Protein AF-B8MQR3-F1 (afdb_monomer_lite)

Radius of gyration: 29.08 Å; chains: 1; bounding box: 57×60×61 Å

Structure (mmCIF, N/CA/C/O backbone):
data_AF-B8MQR3-F1
#
_entry.id   AF-B8MQR3-F1
#
loop_
_atom_site.group_PDB
_atom_site.id
_atom_site.type_symbol
_atom_site.label_atom_id
_atom_site.label_alt_id
_atom_site.label_comp_id
_atom_site.label_asym_id
_atom_site.label_entity_id
_atom_site.label_seq_id
_atom_site.pdbx_PDB_ins_code
_atom_site.Cartn_x
_atom_site.Cartn_y
_atom_site.Cartn_z
_atom_site.occupancy
_atom_site.B_iso_or_equiv
_atom_site.auth_seq_id
_atom_site.auth_comp_id
_atom_site.auth_asym_id
_atom_site.auth_atom_id
_atom_site.pdbx_PDB_model_num
ATOM 1 N N . MET A 1 1 ? 25.419 30.890 -5.135 1.00 45.66 1 MET A N 1
ATOM 2 C CA . MET A 1 1 ? 24.599 29.702 -5.461 1.00 45.66 1 MET A CA 1
ATOM 3 C C . MET A 1 1 ? 24.222 29.754 -6.932 1.00 45.66 1 MET A C 1
ATOM 5 O O . MET A 1 1 ? 23.523 30.677 -7.339 1.00 45.66 1 MET A O 1
ATOM 9 N N . SER A 1 2 ? 24.732 28.830 -7.741 1.00 59.97 2 SER A N 1
ATOM 10 C CA . SER A 1 2 ? 24.429 28.771 -9.175 1.00 59.97 2 SER A CA 1
ATOM 11 C C . SER A 1 2 ? 22.959 28.389 -9.372 1.00 59.97 2 SER A C 1
ATOM 13 O O . SER A 1 2 ? 22.485 27.430 -8.774 1.00 59.97 2 SER A O 1
ATOM 15 N N . LYS A 1 3 ? 22.204 29.165 -10.158 1.00 66.75 3 LYS A N 1
ATOM 16 C CA . LYS A 1 3 ? 20.789 28.899 -10.469 1.00 66.75 3 LYS A CA 1
ATOM 17 C C . LYS A 1 3 ? 20.704 27.765 -11.498 1.00 66.75 3 LYS A C 1
ATOM 19 O O . LYS A 1 3 ? 20.717 28.028 -12.694 1.00 66.75 3 LYS A O 1
ATOM 24 N N . TRP A 1 4 ? 20.599 26.521 -11.026 1.00 67.31 4 TRP A N 1
ATOM 25 C CA . TRP A 1 4 ? 20.522 25.301 -11.852 1.00 67.31 4 TRP A CA 1
ATOM 26 C C . TRP A 1 4 ? 19.413 25.351 -12.917 1.00 67.31 4 TRP A C 1
ATOM 28 O O . TRP A 1 4 ? 19.571 24.799 -13.997 1.00 67.31 4 TRP A O 1
ATOM 38 N N . HIS A 1 5 ? 18.333 26.098 -12.665 1.00 68.62 5 HIS A N 1
ATOM 39 C CA . HIS A 1 5 ? 17.234 26.303 -13.618 1.00 68.62 5 HIS A CA 1
ATOM 40 C C . HIS A 1 5 ? 17.598 27.155 -14.850 1.00 68.62 5 HIS A C 1
ATOM 42 O O . HIS A 1 5 ? 16.785 27.273 -15.760 1.00 68.62 5 HIS A O 1
ATOM 48 N N . LYS A 1 6 ? 18.777 27.793 -14.877 1.00 71.62 6 LYS A N 1
ATOM 49 C CA . LYS A 1 6 ? 19.282 28.560 -16.033 1.00 71.62 6 LYS A CA 1
ATOM 50 C C . LYS A 1 6 ? 20.370 27.823 -16.809 1.00 71.6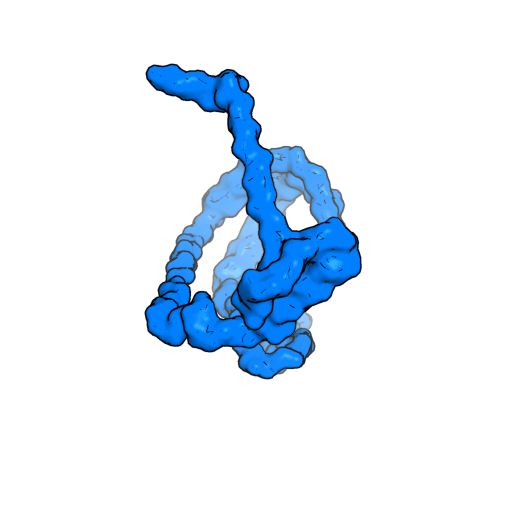2 6 LYS A C 1
ATOM 52 O O . LYS A 1 6 ? 20.866 28.343 -17.805 1.00 71.62 6 LYS A O 1
ATOM 57 N N . SER A 1 7 ? 20.753 26.635 -16.354 1.00 66.62 7 SER A N 1
ATOM 58 C CA . SER A 1 7 ? 21.736 25.816 -17.041 1.00 66.62 7 SER A CA 1
ATOM 59 C C . SER A 1 7 ? 21.061 25.142 -18.231 1.00 66.62 7 SER A C 1
ATOM 61 O O . SER A 1 7 ? 20.362 24.145 -18.074 1.00 66.62 7 SER A O 1
ATOM 63 N N . ILE A 1 8 ? 21.269 25.682 -19.432 1.00 70.62 8 ILE A N 1
ATOM 64 C CA . ILE A 1 8 ? 20.980 24.953 -20.670 1.00 70.62 8 ILE A CA 1
ATOM 65 C C . ILE A 1 8 ? 22.032 23.847 -20.760 1.00 70.62 8 ILE A C 1
ATOM 67 O O . ILE A 1 8 ? 23.147 24.044 -21.243 1.00 70.62 8 ILE A O 1
ATOM 71 N N . GLY A 1 9 ? 21.707 22.692 -20.184 1.00 67.56 9 GLY A N 1
ATOM 72 C CA . GLY A 1 9 ? 22.555 21.515 -20.253 1.00 67.56 9 GLY A CA 1
ATOM 73 C C . GLY A 1 9 ? 22.657 21.059 -21.702 1.00 67.56 9 GLY A C 1
ATOM 74 O O . GLY A 1 9 ? 21.656 20.693 -22.313 1.00 67.56 9 GLY A O 1
ATOM 75 N N . THR A 1 10 ? 23.867 21.044 -22.258 1.00 70.38 10 THR A N 1
ATOM 76 C CA . THR A 1 10 ? 24.132 20.333 -23.516 1.00 70.38 10 THR A CA 1
ATOM 77 C C . THR A 1 10 ? 24.282 18.853 -23.182 1.00 70.38 10 THR A C 1
ATOM 79 O O . THR A 1 10 ? 25.382 18.306 -23.180 1.00 70.38 10 THR A O 1
ATOM 82 N N . PHE A 1 11 ? 23.179 18.206 -22.804 1.00 71.75 11 PHE A N 1
ATOM 83 C CA . PHE A 1 11 ? 23.189 16.767 -22.590 1.00 71.75 11 PHE A CA 1
ATOM 84 C C . PHE A 1 11 ? 23.058 16.075 -23.943 1.00 71.75 11 PHE A C 1
ATOM 86 O O . PHE A 1 11 ? 21.993 16.048 -24.559 1.00 71.75 11 PHE A O 1
ATOM 93 N N . ARG A 1 12 ? 24.177 15.543 -24.427 1.00 72.25 12 ARG A N 1
ATOM 94 C CA . ARG A 1 12 ? 24.220 14.640 -25.575 1.00 72.25 12 ARG A CA 1
ATOM 95 C C . ARG A 1 12 ? 24.413 13.237 -25.025 1.00 72.25 12 ARG A C 1
ATOM 97 O O . ARG A 1 12 ? 25.442 12.957 -24.416 1.00 72.25 12 ARG A O 1
ATOM 104 N N . SER A 1 13 ? 23.441 12.362 -25.248 1.00 74.38 13 SER A N 1
ATOM 105 C CA . SER A 1 13 ? 23.626 10.937 -24.990 1.00 74.38 13 SER A CA 1
ATOM 106 C C . SER A 1 13 ? 24.761 10.420 -25.885 1.00 74.38 13 SER A C 1
ATOM 108 O O . SER A 1 13 ? 24.762 10.735 -27.082 1.00 74.38 13 SER A O 1
ATOM 110 N N . PRO A 1 14 ? 25.727 9.652 -25.356 1.00 79.25 14 PRO A N 1
ATOM 111 C CA . PRO A 1 14 ? 26.730 9.013 -26.195 1.00 79.25 14 PRO A CA 1
ATOM 112 C C . PRO A 1 14 ? 26.050 8.054 -27.181 1.00 79.25 14 PRO A C 1
ATOM 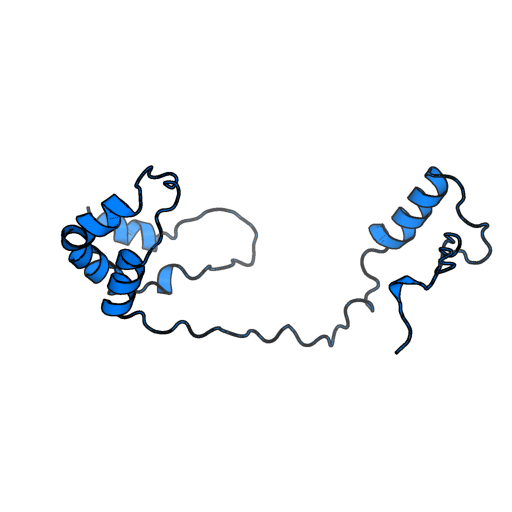114 O O . PRO A 1 14 ? 24.988 7.493 -26.907 1.00 79.25 14 PRO A O 1
ATOM 117 N N . SER A 1 15 ? 26.654 7.877 -28.354 1.00 83.50 15 SER A N 1
ATOM 118 C CA . SER A 1 15 ? 26.146 6.956 -29.371 1.00 83.50 15 SER A CA 1
ATOM 119 C C . SER A 1 15 ? 26.135 5.520 -28.838 1.00 83.50 15 SER A C 1
ATOM 121 O O . SER A 1 15 ? 27.144 5.080 -28.284 1.00 83.50 15 SER A O 1
ATOM 123 N N . LEU A 1 16 ? 25.042 4.781 -29.043 1.00 88.88 16 LEU A N 1
ATOM 124 C CA . LEU A 1 16 ? 24.933 3.398 -28.579 1.00 88.88 16 LEU A CA 1
ATOM 125 C C . LEU A 1 16 ? 25.895 2.500 -29.372 1.00 88.88 16 LEU A C 1
ATOM 127 O O . LEU A 1 16 ? 25.727 2.326 -30.576 1.00 88.88 16 LEU A O 1
ATOM 131 N N . LYS A 1 17 ? 26.903 1.945 -28.699 1.00 88.31 17 LYS A N 1
ATOM 132 C CA . LYS A 1 17 ? 27.871 0.990 -29.256 1.00 88.31 17 LYS A CA 1
ATOM 133 C C . LYS A 1 17 ? 27.781 -0.325 -28.499 1.00 88.31 17 LYS A C 1
ATOM 135 O O . LYS A 1 17 ? 27.416 -0.329 -27.329 1.00 88.31 17 LYS A O 1
ATOM 140 N N . ASP A 1 18 ? 28.139 -1.411 -29.171 1.00 85.62 18 ASP A N 1
ATOM 141 C CA . ASP A 1 18 ? 28.220 -2.732 -28.559 1.00 85.62 18 ASP A CA 1
ATOM 142 C C . ASP A 1 18 ? 29.543 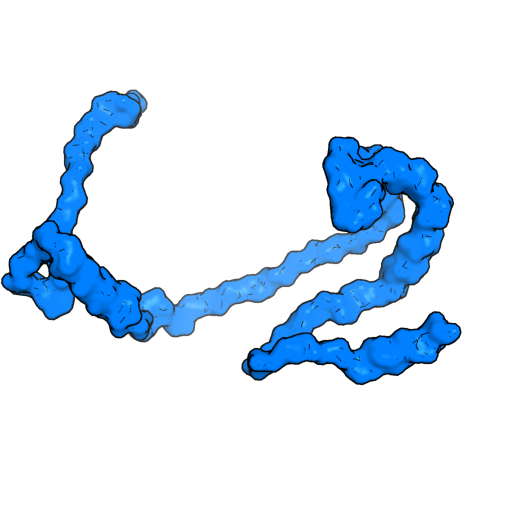-2.860 -27.768 1.00 85.62 18 ASP A C 1
ATOM 144 O O . ASP A 1 18 ? 30.612 -2.832 -28.388 1.00 85.62 18 ASP A O 1
ATOM 148 N N . PRO A 1 19 ? 29.519 -2.980 -26.426 1.00 81.06 19 PRO A N 1
ATOM 149 C CA . PRO A 1 19 ? 30.724 -3.105 -25.601 1.00 81.06 19 PRO A CA 1
ATOM 150 C C . PRO A 1 19 ? 31.561 -4.339 -25.945 1.00 81.06 19 PRO A C 1
ATOM 152 O O . PRO A 1 19 ? 32.787 -4.285 -25.897 1.00 81.06 19 PRO A O 1
ATOM 155 N N . LEU A 1 20 ? 30.906 -5.430 -26.356 1.00 81.50 20 LEU A N 1
ATOM 156 C CA . LEU A 1 20 ? 31.561 -6.679 -26.755 1.00 81.50 20 LEU A CA 1
ATOM 157 C C . LEU A 1 20 ? 32.190 -6.593 -28.155 1.00 81.50 20 LEU A C 1
ATOM 159 O O . LEU A 1 20 ? 32.941 -7.479 -28.563 1.00 81.50 20 LEU A O 1
ATOM 163 N N . ARG A 1 21 ? 31.880 -5.535 -28.918 1.00 83.69 21 ARG A N 1
ATOM 164 C CA . ARG A 1 21 ? 32.411 -5.283 -30.266 1.00 83.69 21 ARG A CA 1
ATOM 165 C C . ARG A 1 21 ? 32.794 -3.807 -30.423 1.00 83.69 21 ARG A C 1
ATOM 167 O O . ARG A 1 21 ? 32.171 -3.088 -31.209 1.00 83.69 21 ARG A O 1
ATOM 174 N N . PRO A 1 22 ? 33.844 -3.339 -29.729 1.00 78.81 22 PRO A N 1
ATOM 175 C CA . PRO A 1 22 ? 34.179 -1.915 -29.634 1.00 78.81 22 PRO A CA 1
ATOM 176 C C . PRO A 1 22 ? 34.605 -1.272 -30.966 1.00 78.81 22 PRO A C 1
ATOM 178 O O . PRO A 1 22 ? 34.527 -0.052 -31.112 1.00 78.81 22 PRO A O 1
ATOM 181 N N . SER A 1 23 ? 35.023 -2.076 -31.948 1.00 85.06 23 SER A N 1
ATOM 182 C CA . SER A 1 23 ? 35.362 -1.641 -33.311 1.00 85.06 23 SER A CA 1
ATOM 183 C C . SER A 1 23 ? 34.156 -1.522 -34.251 1.00 85.06 23 SER A C 1
ATOM 185 O O . SER A 1 23 ? 34.312 -1.068 -35.384 1.00 85.06 23 SER A O 1
ATOM 187 N N . SER A 1 24 ? 32.957 -1.919 -33.813 1.00 84.00 24 SER A N 1
ATOM 188 C CA . SER A 1 24 ? 31.738 -1.789 -34.614 1.00 84.00 24 SER A CA 1
ATOM 189 C C . SER A 1 24 ? 31.243 -0.339 -34.683 1.00 84.00 24 SER A C 1
ATOM 191 O O . SER A 1 24 ? 31.479 0.478 -33.786 1.00 84.00 24 SER A O 1
ATOM 193 N N . LEU A 1 25 ? 30.555 -0.007 -35.780 1.00 87.62 25 LEU A N 1
ATOM 194 C CA . LEU A 1 25 ? 29.888 1.286 -35.914 1.00 87.62 25 LEU A CA 1
ATOM 195 C C . LEU A 1 25 ? 28.758 1.413 -34.875 1.00 87.62 25 LEU A C 1
ATOM 197 O O . LEU A 1 25 ? 28.142 0.406 -34.520 1.00 87.62 25 LEU A O 1
ATOM 201 N N . PRO A 1 26 ? 28.461 2.632 -34.386 1.00 89.81 26 PRO A N 1
ATOM 202 C CA . PRO A 1 26 ? 27.342 2.835 -33.476 1.00 89.81 26 PRO A CA 1
ATOM 203 C C . PRO A 1 26 ? 26.008 2.421 -34.099 1.00 89.81 26 PRO A C 1
ATOM 205 O O . PRO A 1 26 ? 25.762 2.681 -35.275 1.00 89.81 26 PRO A O 1
ATOM 208 N N . ALA A 1 27 ? 25.126 1.855 -33.279 1.00 89.94 27 ALA A N 1
ATOM 209 C CA . ALA A 1 27 ? 23.766 1.520 -33.665 1.00 89.94 27 ALA A CA 1
ATOM 210 C C . ALA A 1 27 ? 22.956 2.800 -33.915 1.00 89.94 27 ALA A C 1
ATOM 212 O O . ALA A 1 27 ? 22.689 3.587 -32.994 1.00 89.94 27 ALA A O 1
ATOM 213 N N . VAL A 1 28 ? 22.544 3.006 -35.164 1.00 90.31 28 VAL A N 1
ATOM 214 C CA . VAL A 1 28 ? 21.799 4.195 -35.597 1.00 90.31 28 VAL A CA 1
ATOM 215 C C . VAL A 1 28 ? 20.333 3.870 -35.857 1.00 90.31 28 VAL A C 1
ATOM 217 O O . VAL A 1 28 ? 19.463 4.675 -35.510 1.00 90.31 28 VAL A O 1
ATOM 220 N N . THR A 1 29 ? 20.039 2.677 -36.377 1.00 91.44 29 THR A N 1
ATOM 221 C CA . THR A 1 29 ? 18.670 2.226 -36.649 1.00 91.44 29 THR A CA 1
ATOM 222 C C . THR A 1 29 ? 18.013 1.604 -35.416 1.00 91.44 29 THR A C 1
ATOM 224 O O . THR A 1 29 ? 18.669 1.170 -34.470 1.00 91.44 29 THR A O 1
ATOM 227 N N . ILE A 1 30 ? 16.680 1.547 -35.416 1.00 92.00 30 ILE A N 1
ATOM 228 C CA . ILE A 1 30 ? 15.904 0.950 -34.317 1.00 92.00 30 ILE A CA 1
ATOM 229 C C . ILE A 1 30 ? 16.245 -0.540 -34.146 1.00 92.00 30 ILE A C 1
ATOM 231 O O . ILE A 1 30 ? 16.384 -1.005 -33.016 1.00 92.00 30 ILE A O 1
ATOM 235 N N . HIS A 1 31 ? 16.421 -1.270 -35.250 1.00 94.12 31 HIS A N 1
ATOM 236 C CA . HIS A 1 31 ? 16.756 -2.696 -35.228 1.00 94.12 31 HIS A CA 1
ATOM 237 C C . HIS A 1 31 ? 18.148 -2.941 -34.642 1.00 94.12 31 HIS A C 1
ATOM 239 O O . HIS A 1 31 ? 18.286 -3.737 -33.720 1.00 94.12 31 HIS A O 1
ATOM 245 N N . GLU A 1 32 ? 19.153 -2.177 -35.077 1.00 91.25 32 GLU A N 1
ATOM 246 C CA . GLU A 1 32 ? 20.508 -2.269 -34.519 1.00 91.25 32 GLU A CA 1
ATOM 247 C C . GLU A 1 32 ? 20.519 -1.983 -33.014 1.00 91.25 32 GLU A C 1
ATOM 249 O O . GLU A 1 32 ? 21.171 -2.693 -32.249 1.00 91.25 32 GLU A O 1
ATOM 254 N N . LYS A 1 33 ? 19.771 -0.964 -32.566 1.00 91.75 33 LYS A N 1
ATOM 255 C CA . LYS A 1 33 ? 19.675 -0.631 -31.138 1.00 91.75 33 LYS A CA 1
ATOM 256 C C . LYS A 1 33 ? 19.029 -1.760 -30.347 1.00 91.75 33 LYS A C 1
ATOM 258 O O . LYS A 1 33 ? 19.537 -2.119 -29.287 1.00 91.75 33 LYS A O 1
ATOM 263 N N . ARG A 1 34 ? 17.932 -2.328 -30.859 1.00 92.69 34 ARG A N 1
ATOM 264 C CA . ARG A 1 34 ? 17.266 -3.483 -30.247 1.00 92.69 34 ARG A CA 1
ATOM 265 C C . ARG A 1 34 ? 18.248 -4.639 -30.090 1.00 92.69 34 ARG A C 1
ATOM 267 O O . ARG A 1 34 ? 18.354 -5.178 -28.995 1.00 92.69 34 ARG A O 1
ATOM 274 N N . ASP A 1 35 ? 18.976 -4.982 -31.143 1.00 90.00 35 ASP A N 1
ATOM 275 C CA . ASP A 1 35 ? 19.884 -6.127 -31.129 1.00 90.00 35 ASP A CA 1
ATOM 276 C C . ASP A 1 35 ? 21.034 -5.930 -30.136 1.00 90.00 35 ASP A C 1
ATOM 278 O O . ASP A 1 35 ? 21.350 -6.844 -29.374 1.00 90.00 35 ASP A O 1
ATOM 282 N N . VAL A 1 36 ? 21.619 -4.728 -30.077 1.00 89.06 36 VAL A N 1
ATOM 283 C CA . VAL A 1 36 ? 22.663 -4.391 -29.093 1.00 89.06 36 VAL A CA 1
ATOM 284 C C . VAL A 1 36 ? 22.133 -4.508 -27.663 1.00 89.06 36 VAL A C 1
ATOM 286 O O . VAL A 1 36 ? 22.814 -5.084 -26.815 1.00 89.06 36 VAL A O 1
ATOM 289 N N . LEU A 1 37 ? 20.924 -4.013 -27.385 1.00 88.25 37 LEU A N 1
ATOM 290 C CA . LEU A 1 37 ? 20.324 -4.084 -26.048 1.00 88.25 37 LEU A CA 1
ATOM 291 C C . LEU A 1 37 ? 19.961 -5.517 -25.653 1.00 88.25 37 LEU A C 1
ATOM 293 O O . LEU A 1 37 ? 20.245 -5.928 -24.532 1.00 88.25 37 LEU A O 1
ATOM 297 N N . VAL A 1 38 ? 19.379 -6.297 -26.565 1.00 88.69 38 VAL A N 1
ATOM 298 C CA . VAL A 1 38 ? 19.038 -7.703 -26.307 1.00 88.69 38 VAL A CA 1
ATOM 299 C C . VAL A 1 38 ? 20.300 -8.501 -25.984 1.00 88.69 38 VAL A C 1
ATOM 301 O O . VAL A 1 38 ? 20.320 -9.211 -24.980 1.00 88.69 38 VAL A O 1
ATOM 304 N N . ARG A 1 39 ? 21.369 -8.345 -26.776 1.00 85.12 39 ARG A N 1
ATOM 305 C CA . ARG A 1 39 ? 22.634 -9.056 -26.543 1.00 85.12 39 ARG A CA 1
ATOM 306 C C . ARG A 1 39 ? 23.294 -8.675 -25.216 1.00 85.12 39 ARG A C 1
ATOM 308 O O . ARG A 1 39 ? 23.731 -9.556 -24.490 1.00 85.12 39 ARG A O 1
ATOM 315 N N . ASN A 1 40 ? 23.348 -7.382 -24.893 1.00 81.94 40 ASN A N 1
ATOM 316 C CA . ASN A 1 40 ? 24.108 -6.897 -23.737 1.00 81.94 40 ASN A CA 1
ATOM 317 C C . ASN A 1 40 ? 23.335 -6.911 -22.413 1.00 81.94 40 ASN A C 1
ATOM 319 O O . ASN A 1 40 ? 23.966 -6.980 -21.366 1.00 81.94 40 ASN A O 1
ATOM 323 N N . LEU A 1 41 ? 22.001 -6.823 -22.438 1.00 79.25 41 LEU A N 1
ATOM 324 C CA . LEU A 1 41 ? 21.187 -6.714 -21.219 1.00 79.25 41 LEU A CA 1
ATOM 325 C C . LEU A 1 41 ? 20.340 -7.954 -20.938 1.00 79.25 41 LEU A C 1
ATOM 327 O O . LEU A 1 41 ? 20.101 -8.269 -19.780 1.00 79.25 41 LEU A O 1
ATOM 331 N N . LEU A 1 42 ? 19.838 -8.629 -21.978 1.00 77.19 42 LEU A N 1
ATOM 332 C CA . LEU A 1 42 ? 18.898 -9.746 -21.810 1.00 77.19 42 LEU A CA 1
ATOM 333 C C . LEU A 1 42 ? 19.578 -11.105 -21.981 1.00 77.19 42 LEU A C 1
ATOM 335 O O . LEU A 1 42 ? 19.234 -12.058 -21.289 1.00 77.19 42 LEU A O 1
ATOM 339 N N . GLN A 1 43 ? 20.537 -11.198 -22.902 1.00 69.38 43 GLN A N 1
ATOM 340 C CA . GLN A 1 43 ? 21.320 -12.415 -23.132 1.00 69.38 43 GLN A CA 1
ATOM 341 C C . GLN A 1 43 ? 22.573 -12.483 -22.258 1.00 69.38 43 GLN A C 1
ATOM 343 O O . GLN A 1 43 ? 23.082 -13.577 -22.030 1.00 69.38 43 GLN A O 1
ATOM 348 N N . ASN A 1 44 ? 23.032 -11.348 -21.720 1.00 62.09 44 ASN A N 1
ATOM 349 C CA . ASN A 1 44 ? 23.998 -11.330 -20.628 1.00 62.09 44 ASN A CA 1
ATOM 350 C C . ASN A 1 44 ? 23.261 -11.657 -19.322 1.00 62.09 44 ASN A C 1
ATOM 352 O O . ASN A 1 44 ? 22.941 -10.785 -18.516 1.00 62.09 44 ASN A O 1
ATOM 356 N N . SER A 1 45 ? 22.860 -12.920 -19.181 1.00 56.28 45 SER A N 1
ATOM 357 C CA . SER A 1 45 ? 22.236 -13.435 -17.968 1.00 56.28 45 SER A CA 1
ATOM 358 C C . SER A 1 45 ? 23.273 -13.416 -16.848 1.00 56.28 45 SER A C 1
ATOM 360 O O . SER A 1 45 ? 23.992 -14.392 -16.698 1.00 56.28 45 SER A O 1
ATOM 362 N N . ALA A 1 46 ? 23.354 -12.298 -16.121 1.00 56.41 46 ALA A N 1
ATOM 363 C CA . ALA A 1 46 ? 24.203 -12.082 -14.950 1.00 56.41 46 ALA A CA 1
ATOM 364 C C . ALA A 1 46 ? 25.653 -12.563 -15.143 1.00 56.41 46 ALA A C 1
ATOM 366 O O . ALA A 1 46 ? 25.981 -13.724 -14.892 1.00 56.41 46 ALA A O 1
ATOM 367 N N . GLU A 1 47 ? 26.557 -11.656 -15.519 1.00 56.12 47 GLU A N 1
ATOM 368 C CA . GLU A 1 47 ? 27.973 -11.917 -15.274 1.00 56.12 47 GLU A CA 1
ATOM 369 C C . GLU A 1 47 ? 28.110 -12.236 -13.778 1.00 56.12 47 GLU A C 1
ATOM 371 O O . GLU A 1 47 ? 27.649 -11.474 -12.930 1.00 56.12 47 GLU A O 1
ATOM 376 N N . ALA A 1 48 ? 28.679 -13.393 -13.434 1.00 53.72 48 ALA A N 1
ATOM 377 C CA . ALA A 1 48 ? 28.759 -13.885 -12.054 1.00 53.72 48 ALA A CA 1
ATOM 378 C C . ALA A 1 48 ? 29.538 -12.949 -11.095 1.00 53.72 48 ALA A C 1
ATOM 380 O O . ALA A 1 48 ? 29.679 -13.262 -9.916 1.00 53.72 48 ALA A O 1
ATOM 381 N N . GLY A 1 49 ? 30.046 -11.814 -11.594 1.00 58.12 49 GLY A N 1
ATOM 382 C CA . GLY A 1 49 ? 30.630 -10.716 -10.825 1.00 58.12 49 GLY A CA 1
ATOM 383 C C . GLY A 1 49 ? 29.686 -9.544 -10.507 1.00 58.12 49 GLY A C 1
ATOM 384 O O . GLY A 1 49 ? 30.029 -8.752 -9.633 1.00 58.12 49 GLY A O 1
ATOM 385 N N . ASP A 1 50 ? 28.516 -9.420 -11.148 1.00 61.41 50 ASP A N 1
ATOM 386 C CA . ASP A 1 50 ? 27.567 -8.312 -10.898 1.00 61.41 50 ASP A CA 1
ATOM 387 C C . ASP A 1 50 ? 26.806 -8.471 -9.575 1.00 61.41 50 ASP A C 1
ATOM 389 O O . ASP A 1 50 ? 26.358 -7.495 -8.969 1.00 61.41 50 ASP A O 1
ATOM 393 N N . ILE A 1 51 ? 26.668 -9.712 -9.108 1.00 63.47 51 ILE A N 1
ATOM 394 C CA . ILE A 1 51 ? 26.174 -10.026 -7.772 1.00 63.47 51 ILE A CA 1
ATOM 395 C C . ILE A 1 51 ? 27.392 -10.518 -6.994 1.00 63.47 51 ILE A C 1
ATOM 397 O O . ILE A 1 51 ? 27.758 -11.684 -7.151 1.00 63.47 51 ILE A O 1
ATOM 401 N N . PRO A 1 52 ? 28.065 -9.665 -6.198 1.00 63.94 52 PRO A N 1
ATOM 402 C CA . PRO A 1 52 ? 29.191 -10.129 -5.406 1.00 63.94 52 PRO A CA 1
ATOM 403 C C . PRO A 1 52 ? 28.723 -11.309 -4.553 1.00 63.94 52 PRO A C 1
ATOM 405 O O . PRO A 1 52 ? 27.732 -11.195 -3.832 1.00 63.94 52 PRO A O 1
ATOM 408 N N . LEU A 1 53 ? 29.421 -12.444 -4.646 1.00 59.72 53 LEU A N 1
ATOM 409 C CA . LEU A 1 53 ? 29.131 -13.622 -3.819 1.00 59.72 53 LEU A CA 1
ATOM 410 C C . LEU A 1 53 ? 29.223 -13.273 -2.320 1.00 59.72 53 LEU A C 1
ATOM 412 O O . LEU A 1 53 ? 28.511 -13.838 -1.498 1.00 59.72 53 LEU A O 1
ATOM 416 N N . ASP A 1 54 ? 30.059 -12.276 -2.016 1.00 64.00 54 ASP A N 1
ATOM 417 C CA . ASP A 1 54 ? 30.273 -11.679 -0.699 1.00 64.00 54 ASP A CA 1
ATOM 418 C C . ASP A 1 54 ? 29.316 -10.512 -0.397 1.00 64.00 54 ASP A C 1
ATOM 420 O O . ASP A 1 54 ? 29.546 -9.748 0.543 1.00 64.00 54 ASP A O 1
ATOM 424 N N . SER A 1 55 ? 28.246 -10.324 -1.182 1.00 59.06 55 SER A N 1
ATOM 425 C CA . SER A 1 55 ? 27.177 -9.407 -0.792 1.00 59.06 55 SER A CA 1
ATOM 426 C C . SER A 1 55 ? 26.598 -9.940 0.515 1.00 59.06 55 SER A C 1
ATOM 428 O O . SER A 1 55 ? 26.078 -11.061 0.517 1.00 59.06 55 SER A O 1
ATOM 430 N N . PRO A 1 56 ? 26.700 -9.207 1.639 1.00 63.62 56 PRO A N 1
ATOM 431 C CA . PRO A 1 56 ? 26.104 -9.676 2.873 1.00 63.62 56 PRO A CA 1
ATOM 432 C C . PRO A 1 56 ? 24.624 -9.894 2.581 1.00 63.62 56 PRO A C 1
ATOM 434 O O . PRO A 1 56 ? 23.930 -8.959 2.174 1.00 63.62 56 PRO A O 1
ATOM 437 N N . ALA A 1 57 ? 24.162 -11.140 2.735 1.00 66.31 57 ALA A N 1
ATOM 438 C CA . ALA A 1 57 ? 22.747 -11.457 2.667 1.00 66.31 57 ALA A CA 1
ATOM 439 C C . ALA A 1 57 ? 22.027 -10.404 3.506 1.00 66.31 57 ALA A C 1
ATOM 441 O O . ALA A 1 57 ? 22.420 -10.193 4.658 1.00 66.31 57 ALA A O 1
ATOM 442 N N . VAL A 1 58 ? 21.071 -9.687 2.893 1.00 66.50 58 VAL A N 1
ATOM 443 C CA . VAL A 1 58 ? 20.336 -8.595 3.544 1.00 66.50 58 VAL A CA 1
ATOM 444 C C . VAL A 1 58 ? 20.040 -9.044 4.970 1.00 66.50 58 VAL A C 1
ATOM 446 O O . VAL A 1 58 ? 19.422 -10.105 5.116 1.00 66.50 58 VAL A O 1
ATOM 449 N N . PRO A 1 59 ? 20.521 -8.323 6.004 1.00 67.50 59 PRO A N 1
ATOM 450 C CA . PRO A 1 59 ? 20.277 -8.723 7.374 1.00 67.50 59 PRO A CA 1
ATOM 451 C C . PRO A 1 59 ? 18.786 -8.981 7.509 1.00 67.50 59 PRO A C 1
ATOM 453 O O . PRO A 1 59 ? 17.979 -8.113 7.166 1.00 67.50 59 PRO A O 1
ATOM 456 N N . ILE A 1 60 ? 18.421 -10.192 7.932 1.00 63.75 60 ILE A N 1
ATOM 457 C CA . ILE A 1 60 ? 17.031 -10.516 8.228 1.00 63.75 60 ILE A CA 1
ATOM 458 C C . ILE A 1 60 ? 16.677 -9.664 9.442 1.00 63.75 60 ILE A C 1
ATOM 460 O O . ILE A 1 60 ? 16.902 -10.042 10.588 1.00 63.75 60 ILE A O 1
ATOM 464 N N . THR A 1 61 ? 16.203 -8.454 9.173 1.00 68.62 61 THR A N 1
ATOM 465 C CA . THR A 1 61 ? 15.696 -7.555 10.190 1.00 68.62 61 THR A CA 1
ATOM 466 C C . THR A 1 61 ? 14.273 -8.000 10.471 1.00 68.62 61 THR A C 1
ATOM 468 O O . THR A 1 61 ? 13.397 -7.952 9.605 1.00 68.62 61 THR A O 1
ATOM 471 N N . SER A 1 62 ? 14.060 -8.542 11.665 1.00 74.44 62 SER A N 1
ATOM 472 C CA . SER A 1 62 ? 12.708 -8.729 12.164 1.00 74.44 62 SER A CA 1
ATOM 473 C C . SER A 1 62 ? 12.260 -7.395 12.741 1.00 74.44 62 SER A C 1
ATOM 475 O O . SER A 1 62 ? 12.937 -6.800 13.579 1.00 74.44 62 SER A O 1
ATOM 477 N N . LEU A 1 63 ? 11.133 -6.890 12.249 1.00 78.00 63 LEU A N 1
ATOM 478 C CA . LEU A 1 63 ? 10.458 -5.787 12.911 1.00 78.00 63 LEU A CA 1
ATOM 479 C C . LEU A 1 63 ? 9.674 -6.375 14.076 1.00 78.00 63 LEU A C 1
ATOM 481 O O . LEU A 1 63 ? 8.862 -7.282 13.892 1.00 78.00 63 LEU A O 1
ATOM 485 N N . TYR A 1 64 ? 9.949 -5.869 15.273 1.00 83.12 64 TYR A N 1
ATOM 486 C CA . TYR A 1 64 ? 9.118 -6.154 16.429 1.00 83.12 64 TYR A CA 1
ATOM 487 C C . TYR A 1 64 ? 7.752 -5.500 16.215 1.00 83.12 64 TYR A C 1
ATOM 489 O O . TYR A 1 64 ? 7.664 -4.291 15.991 1.00 83.12 64 TYR A O 1
ATOM 497 N N . PHE A 1 65 ? 6.698 -6.308 16.270 1.00 78.50 65 PHE A N 1
ATOM 498 C CA . PHE A 1 65 ? 5.331 -5.817 16.317 1.00 78.50 65 PHE A CA 1
ATOM 499 C C . PHE A 1 65 ? 4.952 -5.683 17.793 1.00 78.50 65 PHE A C 1
ATOM 501 O O . PHE A 1 65 ? 4.973 -6.695 18.494 1.00 78.50 65 PHE A O 1
ATOM 508 N N . PRO A 1 66 ? 4.680 -4.463 18.288 1.00 83.44 66 PRO A N 1
ATOM 509 C CA . PRO A 1 66 ? 4.278 -4.275 19.671 1.00 83.44 66 PRO A CA 1
ATOM 510 C C . PRO A 1 66 ? 2.911 -4.903 19.922 1.00 83.44 66 PRO A C 1
ATOM 512 O O . PRO A 1 66 ? 2.067 -4.947 19.024 1.00 83.44 66 PRO A O 1
ATOM 515 N N . ASP A 1 67 ? 2.695 -5.335 21.161 1.00 82.12 67 ASP A N 1
ATOM 516 C CA . ASP A 1 67 ? 1.378 -5.770 21.613 1.00 82.12 67 ASP A CA 1
ATOM 517 C C . ASP A 1 67 ? 0.388 -4.606 21.459 1.00 82.12 67 ASP A C 1
ATOM 519 O O . ASP A 1 67 ? 0.649 -3.481 21.899 1.00 82.12 67 ASP A O 1
ATOM 523 N N . ILE A 1 68 ? -0.740 -4.867 20.800 1.00 82.31 68 ILE A N 1
ATOM 524 C CA . ILE A 1 68 ? -1.775 -3.864 20.551 1.00 82.31 68 ILE A CA 1
ATOM 525 C C . ILE A 1 68 ? -2.724 -3.865 21.747 1.00 82.31 68 ILE A C 1
ATOM 527 O O . ILE A 1 68 ? -3.317 -4.890 22.079 1.00 82.31 68 ILE A O 1
ATOM 531 N N . SER A 1 69 ? -2.901 -2.718 22.405 1.00 87.06 69 SER A N 1
ATOM 532 C CA . SER A 1 69 ? -3.869 -2.617 23.498 1.00 87.06 69 SER A CA 1
ATOM 533 C C . SER A 1 69 ? -5.290 -2.399 22.969 1.00 87.06 69 SER A C 1
ATOM 535 O O . SER A 1 69 ? -5.509 -1.725 21.962 1.00 87.06 69 SER A O 1
ATOM 537 N N . MET A 1 70 ? -6.301 -2.879 23.700 1.00 84.88 70 MET A N 1
ATOM 538 C CA . MET A 1 70 ? -7.703 -2.639 23.320 1.00 84.88 70 MET A CA 1
ATOM 539 C C . MET A 1 70 ? -8.070 -1.153 23.277 1.00 84.88 70 MET A C 1
ATOM 541 O O . MET A 1 70 ? -8.905 -0.758 22.468 1.00 84.88 70 MET A O 1
ATOM 545 N N . SER A 1 71 ? -7.421 -0.316 24.092 1.00 87.69 71 SER A N 1
ATOM 546 C CA . SER A 1 71 ? -7.612 1.135 24.033 1.00 87.69 71 SER A CA 1
ATOM 547 C C . SER A 1 71 ? -7.105 1.728 22.715 1.00 87.69 71 SER A C 1
ATOM 549 O O . SER A 1 71 ? -7.732 2.637 22.185 1.00 87.69 71 SER A O 1
ATOM 551 N N . GLN A 1 72 ? -6.010 1.198 22.155 1.00 87.88 72 GLN A N 1
ATOM 552 C CA . GLN A 1 72 ? -5.495 1.619 20.847 1.00 87.88 72 GLN A CA 1
ATOM 553 C C . GLN A 1 72 ? -6.414 1.171 19.708 1.00 87.88 72 GLN A C 1
ATOM 555 O O . GLN A 1 72 ? -6.607 1.920 18.750 1.00 87.88 72 GLN A O 1
ATOM 560 N N . VAL A 1 73 ? -7.006 -0.024 19.811 1.00 88.75 73 VAL A N 1
ATOM 561 C CA . VAL A 1 73 ? -8.005 -0.505 18.840 1.00 88.75 73 VAL A CA 1
ATOM 562 C C . VAL A 1 73 ? -9.236 0.399 18.852 1.00 88.75 73 VAL A C 1
ATOM 564 O O . VAL A 1 73 ? -9.678 0.858 17.799 1.00 88.75 73 VAL A O 1
ATOM 567 N N . GLU A 1 74 ? -9.752 0.700 20.044 1.00 90.56 74 GLU A N 1
ATOM 568 C CA . GLU A 1 74 ? -10.890 1.600 20.230 1.00 90.56 74 GLU A CA 1
ATOM 569 C C . GLU A 1 74 ? -10.608 2.992 19.661 1.00 90.56 74 GLU A C 1
ATOM 571 O O . GLU A 1 74 ? -11.373 3.493 18.834 1.00 90.56 74 GLU A O 1
ATOM 576 N N . GLU A 1 75 ? -9.484 3.595 20.047 1.00 92.31 75 GLU A N 1
ATOM 577 C CA . GLU A 1 75 ? -9.078 4.907 19.552 1.00 92.31 75 GLU A CA 1
ATOM 578 C C . GLU A 1 75 ? -8.956 4.909 18.024 1.00 92.31 75 GLU A C 1
ATOM 580 O O . GLU A 1 75 ? -9.492 5.800 17.366 1.00 92.31 75 GLU A O 1
ATOM 585 N N . SER A 1 76 ? -8.346 3.876 17.439 1.00 89.38 76 SER A N 1
ATOM 586 C CA . SER A 1 76 ? -8.177 3.763 15.985 1.00 89.38 76 SER A CA 1
ATOM 587 C C . SER A 1 76 ? -9.515 3.699 15.245 1.00 89.38 76 SER A C 1
ATOM 589 O O . SER A 1 76 ? -9.683 4.357 14.217 1.00 89.38 76 SER A O 1
ATOM 591 N N . ILE A 1 77 ? -10.492 2.955 15.768 1.00 89.19 77 ILE A N 1
ATOM 592 C CA . ILE A 1 77 ? -11.824 2.837 15.158 1.00 89.19 77 ILE A CA 1
ATOM 593 C C . ILE A 1 77 ? -12.596 4.151 15.286 1.00 89.19 77 ILE A C 1
ATOM 595 O O . ILE A 1 77 ? -13.199 4.618 14.315 1.00 89.19 77 ILE A O 1
ATOM 599 N N . LEU A 1 78 ? -12.557 4.787 16.459 1.00 89.94 78 LEU A N 1
ATOM 600 C CA . LEU A 1 78 ? -13.276 6.037 16.705 1.00 89.94 78 LEU A CA 1
ATOM 601 C C . LEU A 1 78 ? -12.667 7.223 15.944 1.00 89.94 78 LEU A C 1
ATOM 603 O O . LEU A 1 78 ? -13.415 8.090 15.477 1.00 89.94 78 LEU A O 1
ATOM 607 N N . GLN A 1 79 ? -11.347 7.243 15.753 1.00 92.81 79 GLN A N 1
ATOM 608 C CA . GLN A 1 79 ? -10.636 8.301 15.025 1.00 92.81 79 GLN A CA 1
ATOM 609 C C . GLN A 1 79 ? -10.581 8.084 13.509 1.00 92.81 79 GLN A C 1
ATOM 611 O O . GLN A 1 79 ? -10.272 9.021 12.773 1.00 92.81 79 GLN A O 1
ATOM 616 N N . ALA A 1 80 ? -10.927 6.893 13.011 1.00 90.44 80 ALA A N 1
ATOM 617 C CA . ALA A 1 80 ? -10.912 6.608 11.580 1.00 90.44 80 ALA A CA 1
ATOM 618 C C . ALA A 1 80 ? -11.752 7.625 10.780 1.00 90.44 80 ALA A C 1
ATOM 620 O O . ALA A 1 80 ? -12.898 7.936 11.124 1.00 90.44 80 ALA A O 1
ATOM 621 N N . GLY A 1 81 ? -11.182 8.159 9.699 1.00 91.25 81 GLY A N 1
ATOM 622 C CA . GLY A 1 81 ? -11.879 9.082 8.804 1.00 91.25 81 GLY A CA 1
ATOM 623 C C . GLY A 1 81 ? -13.049 8.415 8.074 1.00 91.25 81 GLY A C 1
ATOM 624 O O . GLY A 1 81 ? -13.129 7.191 7.977 1.00 91.25 81 GLY A O 1
ATOM 625 N N . ASN A 1 82 ? -13.965 9.225 7.538 1.00 84.44 82 ASN A N 1
ATOM 626 C CA . ASN A 1 82 ? -15.010 8.707 6.659 1.00 84.44 82 ASN A CA 1
ATOM 627 C C . ASN A 1 82 ? -14.389 8.376 5.293 1.00 84.44 82 ASN A C 1
ATOM 629 O O . ASN A 1 82 ? -14.122 9.276 4.496 1.00 84.44 82 ASN A O 1
ATOM 633 N N . THR A 1 83 ? -14.098 7.100 5.063 1.00 81.06 83 THR A N 1
ATOM 634 C CA . THR A 1 83 ? -13.555 6.583 3.803 1.00 81.06 83 THR A CA 1
ATOM 635 C C . THR A 1 83 ? -14.669 5.944 2.982 1.00 81.06 83 THR A C 1
ATOM 637 O O . THR A 1 83 ? -15.709 5.568 3.522 1.00 81.06 83 THR A O 1
ATOM 640 N N . ALA A 1 84 ? -14.465 5.816 1.668 1.00 88.69 84 ALA A N 1
ATOM 641 C CA . ALA A 1 84 ? -15.365 5.018 0.842 1.00 88.69 84 ALA A CA 1
ATOM 642 C C . ALA A 1 84 ? -15.445 3.579 1.402 1.00 88.69 84 ALA A C 1
ATOM 644 O O . ALA A 1 84 ? -14.412 3.069 1.851 1.00 88.69 84 ALA A O 1
ATOM 645 N N . PRO A 1 85 ? -16.632 2.944 1.408 1.00 88.50 85 PRO A N 1
ATOM 646 C CA . PRO A 1 85 ? -16.777 1.566 1.862 1.00 88.50 85 PRO A CA 1
ATOM 647 C C . PRO A 1 85 ? -15.869 0.600 1.094 1.00 88.50 85 PRO A C 1
ATOM 649 O O . PRO A 1 85 ? -15.578 0.812 -0.087 1.00 88.50 85 PRO A O 1
ATOM 652 N N . GLY A 1 86 ? -15.418 -0.450 1.780 1.00 88.88 86 GLY A N 1
ATOM 653 C CA . GLY A 1 86 ? -14.652 -1.533 1.173 1.00 88.88 86 GLY A CA 1
ATOM 654 C C . GLY A 1 86 ? -15.546 -2.516 0.415 1.00 88.88 86 GLY A C 1
ATOM 655 O O . GLY A 1 86 ? -16.699 -2.231 0.103 1.00 88.88 86 GLY A O 1
ATOM 656 N N . ALA A 1 87 ? -15.019 -3.711 0.145 1.00 92.62 87 ALA A N 1
ATOM 657 C CA . ALA A 1 87 ? -15.776 -4.790 -0.500 1.00 92.62 87 ALA A CA 1
ATOM 658 C C . ALA A 1 87 ? -16.927 -5.342 0.367 1.00 92.62 87 ALA A C 1
ATOM 660 O O . ALA A 1 87 ? -17.803 -6.025 -0.150 1.00 92.62 87 ALA A O 1
ATOM 661 N N . ASP A 1 88 ? -16.912 -5.060 1.671 1.00 89.50 88 ASP A N 1
ATOM 662 C CA . ASP A 1 88 ? -18.003 -5.356 2.603 1.00 89.50 88 ASP A CA 1
ATOM 663 C C . ASP A 1 88 ? -19.148 -4.333 2.528 1.00 89.50 88 ASP A C 1
ATOM 665 O O . ASP A 1 88 ? -20.193 -4.537 3.141 1.00 89.50 88 ASP A O 1
ATOM 669 N N . GLU A 1 89 ? -18.949 -3.238 1.788 1.00 91.38 89 GLU A N 1
ATOM 670 C CA . GLU A 1 89 ? -19.869 -2.108 1.677 1.00 91.38 89 GLU A CA 1
ATOM 671 C C . GLU A 1 89 ? -20.210 -1.459 3.034 1.00 91.38 89 GLU A C 1
ATOM 673 O O . GLU A 1 89 ? -21.192 -0.720 3.148 1.00 91.38 89 GLU A O 1
ATOM 678 N N . ILE A 1 90 ? -19.371 -1.660 4.062 1.00 89.50 90 ILE A N 1
ATOM 679 C CA . ILE A 1 90 ? -19.589 -1.096 5.398 1.00 89.50 90 ILE A CA 1
ATOM 680 C C . ILE A 1 90 ? -18.853 0.250 5.521 1.00 89.50 90 ILE A C 1
ATOM 682 O O . ILE A 1 90 ? -17.622 0.298 5.534 1.00 89.50 90 ILE A O 1
ATOM 686 N N . PRO A 1 91 ? -19.568 1.380 5.655 1.00 90.69 91 PRO A N 1
ATOM 687 C CA . PRO A 1 91 ? -18.944 2.668 5.921 1.00 90.69 91 PRO A CA 1
ATOM 688 C C . PRO A 1 91 ? -18.405 2.760 7.356 1.00 90.69 91 PRO A C 1
ATOM 690 O O . PRO A 1 91 ? -18.991 2.234 8.309 1.00 90.69 91 PRO A O 1
ATOM 693 N N . THR A 1 92 ? -17.343 3.549 7.541 1.00 90.81 92 THR A N 1
ATOM 694 C CA . THR A 1 92 ? -16.687 3.765 8.843 1.00 90.81 92 THR A CA 1
ATOM 695 C C . THR A 1 92 ? -17.650 4.248 9.930 1.00 90.81 92 THR A C 1
ATOM 697 O O . THR A 1 92 ? -17.501 3.899 11.099 1.00 90.81 92 THR A O 1
ATOM 700 N N . CYS A 1 93 ? -18.669 5.036 9.576 1.00 89.94 93 CYS A N 1
ATOM 701 C CA . CYS A 1 93 ? -19.657 5.516 10.544 1.00 89.94 93 CYS A CA 1
ATOM 702 C C . CYS A 1 93 ? -20.459 4.376 11.193 1.00 89.94 93 CYS A C 1
ATOM 704 O O . CYS A 1 93 ? -20.747 4.453 12.386 1.00 89.94 93 CYS A O 1
ATOM 706 N N . ILE A 1 94 ? -20.759 3.306 10.449 1.00 91.12 94 ILE A N 1
ATOM 707 C CA . ILE A 1 94 ? 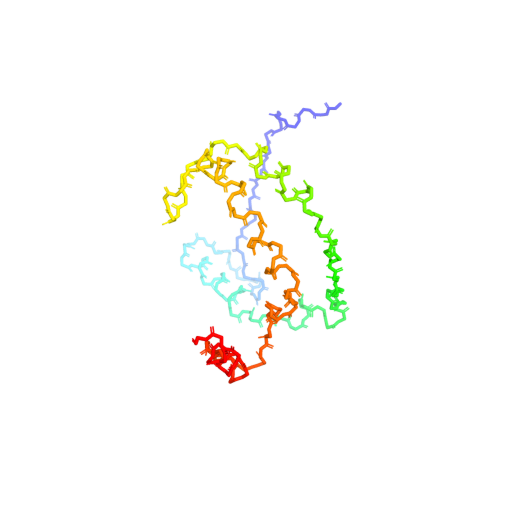-21.452 2.131 10.985 1.00 91.12 94 ILE A CA 1
ATOM 708 C C . ILE A 1 94 ? -20.521 1.364 11.921 1.00 91.12 94 ILE A C 1
ATOM 710 O O . ILE A 1 94 ? -20.947 0.996 13.012 1.00 91.12 94 ILE A O 1
ATOM 714 N N . LEU A 1 95 ? -19.243 1.204 11.561 1.00 89.25 95 LEU A N 1
ATOM 715 C CA . LEU A 1 95 ? -18.245 0.557 12.424 1.00 89.25 95 LEU A CA 1
ATOM 716 C C . LEU A 1 95 ? -18.087 1.276 13.771 1.00 89.25 95 LEU A C 1
ATOM 718 O O . LEU A 1 95 ? -18.043 0.623 14.813 1.00 89.25 95 LEU A O 1
ATOM 722 N N . LYS A 1 96 ? -18.083 2.615 13.776 1.00 91.25 9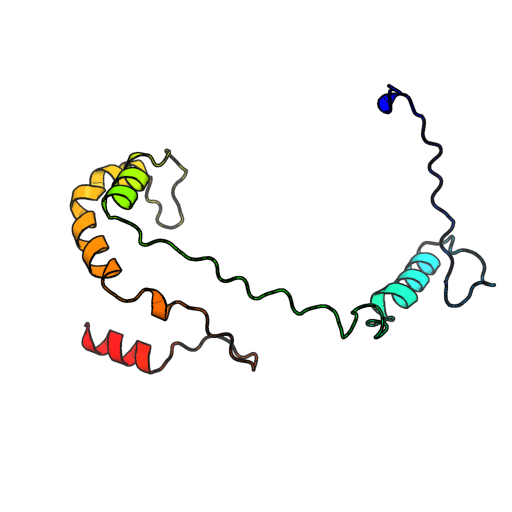6 LYS A N 1
ATOM 723 C CA . LYS A 1 96 ? -18.016 3.413 15.013 1.00 91.25 96 LYS A CA 1
ATOM 724 C C . LYS A 1 96 ? -19.219 3.187 15.926 1.00 91.25 96 LYS A C 1
ATOM 726 O O . LYS A 1 96 ? -19.053 3.071 17.135 1.00 91.25 96 LYS A O 1
ATOM 731 N N . VAL A 1 97 ? -20.423 3.112 15.358 1.00 91.12 97 VAL A N 1
ATOM 732 C CA . VAL A 1 97 ? -21.654 2.855 16.125 1.00 91.12 97 VAL A CA 1
ATOM 733 C C . VAL A 1 97 ? -21.698 1.407 16.616 1.00 91.12 97 VAL A C 1
ATOM 735 O O . VAL A 1 97 ? -22.061 1.144 17.761 1.00 91.12 97 VAL A O 1
ATOM 738 N N . ALA A 1 98 ? -21.287 0.466 15.767 1.00 91.00 98 ALA A N 1
ATOM 739 C CA . ALA A 1 98 ? -21.278 -0.958 16.069 1.00 91.00 98 ALA A CA 1
ATOM 740 C C . ALA A 1 98 ? -20.167 -1.369 17.048 1.00 91.00 98 ALA A C 1
ATOM 742 O O . ALA A 1 98 ? -20.223 -2.483 17.565 1.00 91.00 98 ALA A O 1
ATOM 743 N N . TRP A 1 99 ? -19.193 -0.495 17.342 1.00 89.56 99 TRP A N 1
ATOM 744 C CA . TRP A 1 99 ? -18.055 -0.787 18.222 1.00 89.56 99 TRP A CA 1
ATOM 745 C C . TRP A 1 99 ? -18.468 -1.453 19.541 1.00 89.56 99 TRP A C 1
ATOM 747 O O . TRP A 1 99 ? -17.926 -2.495 19.908 1.00 89.56 99 TRP A O 1
ATOM 757 N N . LEU A 1 100 ? -19.494 -0.917 20.212 1.00 87.25 100 LEU A N 1
ATOM 758 C CA . LEU A 1 100 ? -19.992 -1.455 21.484 1.00 87.25 100 LEU A CA 1
ATOM 759 C C . LEU A 1 100 ? -20.490 -2.904 21.386 1.00 87.25 100 LEU A C 1
ATOM 761 O O . LEU A 1 100 ? -20.464 -3.611 22.390 1.00 87.25 100 LEU A O 1
ATOM 765 N N . LEU A 1 101 ? -20.930 -3.336 20.202 1.00 89.00 101 LEU A N 1
ATOM 766 C CA . LEU A 1 101 ? -21.443 -4.681 19.939 1.00 89.00 101 LEU A CA 1
ATOM 767 C C . LEU A 1 101 ? -20.331 -5.658 19.532 1.00 89.00 101 LEU A C 1
ATOM 769 O O . LEU A 1 101 ? -20.437 -6.853 19.803 1.00 89.00 101 LEU A O 1
ATOM 773 N N . ILE A 1 102 ? -19.273 -5.165 18.880 1.00 88.31 102 ILE A N 1
ATOM 774 C CA . ILE A 1 102 ? -18.201 -6.006 18.321 1.00 88.31 102 ILE A CA 1
ATOM 775 C C . ILE A 1 102 ? -16.954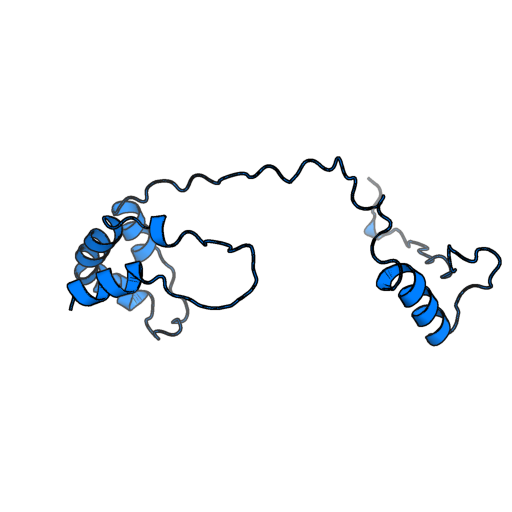 -6.084 19.209 1.00 88.31 102 ILE A C 1
ATOM 777 O O . ILE A 1 102 ? -16.181 -7.033 19.066 1.00 88.31 102 ILE A O 1
ATOM 781 N N . LYS A 1 103 ? -16.759 -5.140 20.142 1.00 86.19 103 LYS A N 1
ATOM 782 C CA . LYS A 1 103 ? -15.550 -5.059 20.982 1.00 86.19 103 LYS A CA 1
ATOM 783 C C . LYS A 1 103 ? -15.229 -6.379 21.691 1.00 86.19 103 LYS A C 1
ATOM 785 O O . LYS A 1 103 ? -14.094 -6.837 21.648 1.00 86.19 103 LYS A O 1
ATOM 790 N N . ASP A 1 104 ? -16.237 -7.049 22.249 1.00 83.69 104 ASP A N 1
ATOM 791 C CA . ASP A 1 104 ? -16.043 -8.269 23.040 1.00 83.69 104 ASP A CA 1
ATOM 792 C C . ASP A 1 104 ? -15.679 -9.473 22.162 1.00 83.69 104 ASP A C 1
ATOM 794 O O . ASP A 1 104 ? -15.002 -10.397 22.614 1.00 83.69 104 ASP A O 1
ATOM 798 N N . LYS A 1 105 ? -16.087 -9.452 20.887 1.00 82.50 105 LYS A N 1
ATOM 799 C CA . LYS A 1 105 ? -15.717 -10.472 19.899 1.00 82.50 105 LYS A CA 1
ATOM 800 C C . LYS A 1 105 ? -14.276 -10.304 19.435 1.00 82.50 105 LYS A C 1
ATOM 802 O O . LYS A 1 105 ? -13.571 -11.297 19.305 1.00 82.50 105 LYS A O 1
ATOM 807 N N . ILE A 1 106 ? -13.819 -9.066 19.262 1.00 80.25 106 ILE A N 1
ATOM 808 C CA . ILE A 1 106 ? -12.432 -8.764 18.880 1.00 80.25 106 ILE A CA 1
ATOM 809 C C . ILE A 1 106 ? -11.457 -9.196 19.990 1.00 80.25 106 ILE A C 1
ATOM 811 O O . ILE A 1 106 ? -10.434 -9.810 19.695 1.00 80.25 106 ILE A O 1
ATOM 815 N N . ILE A 1 107 ? -11.824 -8.993 21.263 1.00 70.12 107 ILE A N 1
ATOM 816 C CA . ILE A 1 107 ? -11.035 -9.433 22.433 1.00 70.12 107 ILE A CA 1
ATOM 817 C C . ILE A 1 107 ? -10.840 -10.957 22.462 1.00 70.12 107 ILE A C 1
ATOM 819 O O . ILE A 1 107 ? -9.785 -11.447 22.865 1.00 70.12 107 ILE A O 1
ATOM 823 N N . GLN A 1 108 ? -11.861 -11.724 22.069 1.00 65.94 108 GLN A N 1
ATOM 824 C CA . GLN A 1 108 ? -11.789 -13.190 22.057 1.00 65.94 108 GLN A CA 1
ATOM 825 C C . GLN A 1 108 ? -10.833 -13.699 20.972 1.00 65.94 108 GLN A C 1
ATOM 827 O O . GLN A 1 108 ? -10.108 -14.666 21.203 1.00 65.94 108 GLN A O 1
ATOM 832 N N . THR A 1 109 ? -10.793 -13.023 19.824 1.00 62.91 109 THR A N 1
ATOM 833 C CA . THR A 1 109 ? -9.925 -13.388 18.699 1.00 62.91 109 THR A CA 1
ATOM 834 C C . THR A 1 109 ? -8.455 -13.054 18.965 1.00 62.91 109 THR A C 1
ATOM 836 O O . THR A 1 109 ? -7.597 -13.865 18.636 1.00 62.91 109 THR A O 1
ATOM 839 N N . ASP A 1 110 ? -8.155 -11.923 19.610 1.00 58.91 110 ASP A N 1
ATOM 840 C CA . ASP A 1 110 ? -6.776 -11.489 19.912 1.00 58.91 110 ASP A CA 1
ATOM 841 C C . ASP A 1 110 ? -6.052 -12.402 20.923 1.00 58.91 110 ASP A C 1
ATOM 843 O O . ASP A 1 110 ? -4.835 -12.567 20.893 1.00 58.91 110 ASP A O 1
ATOM 847 N N . ARG A 1 111 ? -6.806 -13.102 21.783 1.00 54.38 111 ARG A N 1
ATOM 848 C CA . ARG A 1 111 ? -6.252 -14.145 22.668 1.00 54.38 111 ARG A CA 1
ATOM 849 C C . ARG A 1 111 ? -5.840 -15.426 21.940 1.00 54.38 111 ARG A C 1
ATOM 851 O O . ARG A 1 111 ? -5.196 -16.278 22.552 1.00 54.38 111 ARG A O 1
ATOM 858 N N . SER A 1 112 ? -6.215 -15.585 20.672 1.00 51.44 112 SER A N 1
ATOM 859 C CA . SER A 1 112 ? -5.727 -16.683 19.839 1.00 51.44 112 SER A CA 1
ATOM 860 C C . SER A 1 112 ? -4.397 -16.267 19.210 1.00 51.44 112 SER A C 1
ATOM 862 O O . SER A 1 112 ? -4.314 -15.163 18.675 1.00 51.44 112 SER A O 1
ATOM 864 N N . PRO A 1 113 ? -3.344 -17.104 19.233 1.00 45.44 113 PRO A N 1
ATOM 865 C CA . PRO A 1 113 ? -2.052 -16.712 18.689 1.00 45.44 113 PRO A CA 1
ATOM 866 C C . PRO A 1 113 ? -2.169 -16.366 17.197 1.00 45.44 113 PRO A C 1
ATOM 868 O O . PRO A 1 113 ? -2.280 -17.246 16.345 1.00 45.44 113 PRO A O 1
ATOM 871 N N . ILE A 1 114 ? -2.064 -15.075 16.868 1.00 49.22 114 ILE A N 1
ATOM 872 C CA . ILE A 1 114 ? -1.907 -14.564 15.492 1.00 49.22 114 ILE A CA 1
ATOM 873 C C . ILE A 1 114 ? -0.593 -15.088 14.856 1.00 49.22 114 ILE A C 1
ATOM 875 O O . ILE A 1 114 ? -0.359 -14.941 13.657 1.00 49.22 114 ILE A O 1
ATOM 879 N N . SER A 1 115 ? 0.249 -15.790 15.627 1.00 44.84 115 SER A N 1
ATOM 880 C CA . SER A 1 115 ? 1.445 -16.491 15.154 1.00 44.84 115 SER A CA 1
ATOM 881 C C . SER A 1 115 ? 1.174 -17.583 14.110 1.00 44.84 115 SER A C 1
ATOM 883 O O . SER A 1 115 ? 2.098 -17.936 13.380 1.00 44.84 115 SER A O 1
ATOM 885 N N . SER A 1 116 ? -0.060 -18.083 13.962 1.00 43.25 116 SER A N 1
ATOM 886 C CA . SER A 1 116 ? -0.398 -19.078 12.928 1.00 43.25 116 SER A CA 1
ATOM 887 C C . SER A 1 116 ? -0.544 -18.496 11.514 1.00 43.25 116 SER A C 1
ATOM 889 O O . SER A 1 116 ? -0.537 -19.251 10.545 1.00 43.25 116 SER A O 1
ATOM 891 N N . TRP A 1 117 ? -0.599 -17.166 11.361 1.00 44.12 117 TRP A N 1
ATOM 892 C CA . TRP A 1 117 ? -0.648 -16.498 10.051 1.00 44.12 117 TRP A CA 1
ATOM 893 C C . TRP A 1 117 ? 0.737 -16.123 9.498 1.00 44.12 117 TRP A C 1
ATOM 895 O O . TRP A 1 117 ? 0.844 -15.477 8.449 1.00 44.12 117 TRP A O 1
ATOM 905 N N . GLN A 1 118 ? 1.825 -16.526 10.166 1.00 42.03 118 GLN A N 1
ATOM 906 C CA . GLN A 1 118 ? 3.171 -16.318 9.641 1.00 42.03 118 GLN A CA 1
ATOM 907 C C . GLN A 1 118 ? 3.445 -17.255 8.454 1.00 42.03 118 GLN A C 1
ATOM 909 O O . GLN A 1 118 ? 3.662 -18.453 8.592 1.00 42.03 118 GLN A O 1
ATOM 914 N N . ARG A 1 119 ? 3.443 -16.641 7.267 1.00 41.56 119 ARG A N 1
ATOM 915 C CA . ARG A 1 119 ? 3.829 -17.150 5.943 1.00 41.56 119 ARG A CA 1
ATOM 916 C C . ARG A 1 119 ? 4.956 -18.198 5.987 1.00 41.56 119 ARG A C 1
ATOM 918 O O . ARG A 1 119 ? 6.135 -17.845 5.952 1.00 41.56 119 ARG A O 1
ATOM 925 N N . THR A 1 120 ? 4.607 -19.481 5.934 1.00 39.44 120 THR A N 1
ATOM 926 C CA . THR A 1 120 ? 5.539 -20.558 5.582 1.00 39.44 120 THR A CA 1
ATOM 927 C C . THR A 1 120 ? 5.839 -20.472 4.085 1.00 39.44 120 THR A C 1
ATOM 929 O O . THR A 1 120 ? 5.039 -20.843 3.230 1.00 39.44 120 THR A O 1
ATOM 932 N N . ARG A 1 121 ? 7.007 -19.931 3.725 1.00 38.47 121 ARG A N 1
ATOM 933 C CA . ARG A 1 121 ? 7.523 -20.061 2.358 1.00 38.47 121 ARG A CA 1
ATOM 934 C C . ARG A 1 121 ? 8.124 -21.465 2.232 1.00 38.47 121 ARG A C 1
ATOM 936 O O . ARG A 1 121 ? 9.255 -21.680 2.658 1.00 38.47 121 ARG A O 1
ATOM 943 N N . ALA A 1 122 ? 7.365 -22.418 1.692 1.00 40.19 122 ALA A N 1
ATOM 944 C CA . ALA A 1 122 ? 7.911 -23.721 1.317 1.00 40.19 122 ALA A CA 1
ATOM 945 C C . ALA A 1 122 ? 8.967 -23.544 0.197 1.00 40.19 122 ALA A C 1
ATOM 947 O O . ALA A 1 122 ? 8.750 -22.722 -0.698 1.00 40.19 122 ALA A O 1
ATOM 948 N N . PRO A 1 123 ? 10.093 -24.289 0.195 1.00 41.12 123 PRO A N 1
ATOM 949 C CA . PRO A 1 123 ? 11.140 -24.159 -0.828 1.00 41.12 123 PRO A CA 1
ATOM 950 C C . PRO A 1 123 ? 10.764 -24.730 -2.204 1.00 41.12 123 PRO A C 1
ATOM 952 O O . PRO A 1 123 ? 11.570 -24.676 -3.127 1.00 41.12 123 PRO A O 1
ATOM 955 N N . SER A 1 124 ? 9.569 -25.293 -2.364 1.00 43.94 124 SER A N 1
ATOM 956 C CA . SER A 1 124 ? 9.118 -25.919 -3.605 1.00 43.94 124 SER A CA 1
ATOM 957 C C . SER A 1 124 ? 7.781 -25.318 -4.016 1.00 43.94 124 SER A C 1
ATOM 959 O O . SER A 1 124 ? 6.786 -25.465 -3.310 1.00 43.94 124 SER A O 1
ATOM 961 N N . GLY A 1 125 ? 7.787 -24.595 -5.136 1.00 44.03 125 GLY A N 1
ATOM 962 C CA . GLY A 1 125 ? 6.660 -23.818 -5.642 1.00 44.03 125 GLY A CA 1
ATOM 963 C C . GLY A 1 125 ? 5.458 -24.652 -6.081 1.00 44.03 125 GLY A C 1
ATOM 964 O O . GLY A 1 125 ? 5.264 -24.870 -7.272 1.00 44.03 125 GLY A O 1
ATOM 965 N N . THR A 1 126 ? 4.605 -25.023 -5.133 1.00 35.31 126 THR A N 1
ATOM 966 C CA . THR A 1 126 ? 3.219 -25.418 -5.402 1.00 35.31 126 THR A CA 1
ATOM 967 C C . THR A 1 126 ? 2.275 -24.690 -4.456 1.00 35.31 126 THR A C 1
ATOM 969 O O . THR A 1 126 ? 2.488 -24.628 -3.248 1.00 35.31 126 THR A O 1
ATOM 972 N N . GLU A 1 127 ? 1.268 -24.101 -5.084 1.00 47.31 127 GLU A N 1
ATOM 973 C CA . GLU A 1 127 ? 0.176 -23.289 -4.566 1.00 47.31 127 GLU A CA 1
ATOM 974 C C . GLU A 1 127 ? -0.697 -23.951 -3.480 1.00 47.31 127 GLU A C 1
ATOM 976 O O . GLU A 1 127 ? -0.823 -25.169 -3.419 1.00 47.31 127 GLU A O 1
ATOM 981 N N . TYR A 1 128 ? -1.327 -23.081 -2.674 1.00 46.22 128 TYR A N 1
ATOM 982 C CA . TYR A 1 128 ? -2.521 -23.266 -1.832 1.00 46.22 128 TYR A CA 1
ATOM 983 C C . TYR A 1 128 ? -2.737 -24.651 -1.195 1.00 46.22 128 TYR A C 1
ATOM 985 O O . TYR A 1 128 ? -3.479 -25.485 -1.705 1.00 46.22 128 TYR A O 1
ATOM 993 N N . GLY A 1 129 ? -2.200 -24.837 0.012 1.00 42.78 129 GLY A N 1
ATOM 994 C CA . GLY A 1 129 ? -2.630 -25.892 0.928 1.00 42.78 129 GLY A CA 1
ATOM 995 C C . GLY A 1 129 ? -2.868 -25.312 2.316 1.00 42.78 129 GLY A C 1
ATOM 996 O O . GLY A 1 129 ? -1.923 -24.857 2.955 1.00 42.78 129 GLY A O 1
ATOM 997 N N . MET A 1 130 ? -4.124 -25.306 2.773 1.00 50.19 130 MET A N 1
ATOM 998 C CA . MET A 1 130 ? -4.421 -25.186 4.203 1.00 50.19 130 MET A CA 1
ATOM 999 C C . MET A 1 130 ? -3.893 -26.458 4.870 1.00 50.19 130 MET A C 1
ATOM 1001 O O . MET A 1 130 ? -4.186 -27.559 4.403 1.00 50.19 130 MET A O 1
ATOM 1005 N N . ASP A 1 131 ? -3.084 -26.311 5.914 1.00 53.22 131 ASP A N 1
ATOM 1006 C CA . ASP A 1 131 ? -2.510 -27.446 6.634 1.00 53.22 131 ASP A CA 1
ATOM 1007 C C . ASP A 1 131 ? -3.624 -28.294 7.279 1.00 53.22 131 ASP A C 1
ATOM 1009 O O . ASP A 1 131 ? -4.642 -27.770 7.741 1.00 53.22 131 ASP A O 1
ATOM 1013 N N . LEU A 1 132 ? -3.440 -29.616 7.315 1.00 48.69 132 LEU A N 1
ATOM 1014 C CA . LEU A 1 132 ? -4.380 -30.589 7.890 1.00 48.69 132 LEU A CA 1
ATOM 1015 C C . LEU A 1 132 ? -4.722 -30.267 9.353 1.00 48.69 132 LEU A C 1
ATOM 1017 O O . LEU A 1 132 ? -5.849 -30.499 9.789 1.00 48.69 132 LEU A O 1
ATOM 1021 N N . TYR A 1 133 ? -3.792 -29.649 10.085 1.00 54.06 133 TYR A N 1
ATOM 1022 C CA . TYR A 1 133 ? -4.026 -29.157 11.445 1.00 54.06 133 TYR A CA 1
ATOM 1023 C C . TYR A 1 133 ? -5.051 -28.014 11.501 1.00 54.06 133 TYR A C 1
ATOM 1025 O O . TYR A 1 133 ? -5.825 -27.919 12.453 1.00 54.06 133 TYR A O 1
ATOM 1033 N N . THR A 1 134 ? -5.112 -27.171 10.467 1.00 56.12 134 THR A N 1
ATOM 1034 C CA . THR A 1 134 ? -6.095 -26.085 10.364 1.00 56.12 134 THR A CA 1
ATOM 1035 C C . THR A 1 134 ? -7.504 -26.624 10.114 1.00 56.12 134 THR A C 1
ATOM 1037 O O . THR A 1 134 ? -8.463 -26.087 10.663 1.00 56.12 134 THR A O 1
ATOM 1040 N N . LEU A 1 135 ? -7.649 -27.712 9.348 1.00 50.25 135 LEU A N 1
ATOM 1041 C CA . LEU A 1 135 ? -8.955 -28.347 9.126 1.00 50.25 135 LEU A CA 1
ATOM 1042 C C . LEU A 1 135 ? -9.487 -29.049 10.383 1.00 50.25 135 LEU A C 1
ATOM 1044 O O . LEU A 1 135 ? -10.685 -28.969 10.658 1.00 50.25 135 LEU A O 1
ATOM 1048 N N . GLN A 1 136 ? -8.606 -29.668 11.172 1.00 48.00 136 GLN A N 1
ATOM 1049 C CA . GLN A 1 136 ? -8.980 -30.319 12.431 1.00 48.00 136 GLN A CA 1
ATOM 1050 C C . GLN A 1 136 ? -9.533 -29.302 13.448 1.00 48.00 136 GLN A C 1
ATOM 1052 O O . GLN A 1 136 ? -10.612 -29.511 13.996 1.00 48.00 136 GLN A O 1
ATOM 1057 N N . SER A 1 137 ? -8.865 -28.154 13.624 1.00 50.41 137 SER A N 1
ATOM 1058 C CA . SER A 1 137 ? -9.332 -27.103 14.546 1.00 50.41 137 SER A CA 1
ATOM 1059 C C . SER A 1 137 ? -10.669 -26.473 14.143 1.00 50.41 137 SER A C 1
ATOM 1061 O O . SER A 1 137 ? -11.456 -26.086 15.007 1.00 50.41 137 SER A O 1
ATOM 1063 N N . ILE A 1 138 ? -10.954 -26.357 12.841 1.00 53.72 138 ILE A N 1
ATOM 1064 C CA . ILE A 1 138 ? -12.235 -25.808 12.366 1.00 53.72 138 ILE A CA 1
ATOM 1065 C C . ILE A 1 138 ? -13.371 -26.814 12.598 1.00 53.72 138 ILE A C 1
ATOM 1067 O O . ILE A 1 138 ? -14.458 -26.412 13.007 1.00 53.72 138 ILE A O 1
ATOM 1071 N N . SER A 1 139 ? -13.119 -28.113 12.402 1.00 48.97 139 SER A N 1
ATOM 1072 C CA . SER A 1 139 ? -14.112 -29.172 12.638 1.00 48.97 139 SER A CA 1
ATOM 1073 C C . SER A 1 139 ? -14.519 -29.315 14.106 1.00 48.97 139 SER A C 1
ATOM 1075 O O . SER A 1 139 ? -15.600 -29.824 14.375 1.00 48.97 139 SER A O 1
ATOM 1077 N N . GLU A 1 140 ? -13.667 -28.912 15.046 1.00 53.22 140 GLU A N 1
ATOM 1078 C CA . GLU A 1 140 ? -13.960 -28.985 16.484 1.00 53.22 140 GLU A CA 1
ATOM 1079 C C . GLU A 1 140 ? -14.689 -27.734 17.009 1.00 53.22 140 GLU A C 1
ATOM 1081 O O . GLU A 1 140 ? -15.091 -27.695 18.171 1.00 53.22 140 GLU A O 1
ATOM 1086 N N . THR A 1 141 ? -14.881 -26.719 16.156 1.00 50.28 141 THR A N 1
ATOM 1087 C CA . THR A 1 141 ? -15.493 -25.427 16.519 1.00 50.28 141 THR A CA 1
ATOM 1088 C C . THR A 1 141 ? -16.870 -25.194 15.860 1.00 50.28 141 THR A C 1
ATOM 1090 O O . THR A 1 141 ? -17.478 -24.145 16.078 1.00 50.28 141 THR A O 1
ATOM 1093 N N . ILE A 1 142 ? -17.393 -26.152 15.082 1.00 44.50 142 ILE A N 1
ATOM 1094 C CA . ILE A 1 142 ? -18.773 -26.157 14.544 1.00 44.50 142 ILE A CA 1
ATOM 1095 C C . ILE A 1 142 ? -19.582 -27.229 15.271 1.00 44.50 142 ILE A C 1
ATOM 1097 O O . ILE A 1 142 ? -20.717 -26.912 15.693 1.00 44.50 142 ILE A O 1
#

pLDDT: mean 72.17, std 17.38, range [35.31, 94.12]

Foldseek 3Di:
DDPPVPDPDPDDDPFADQPVCNVDDGDDDPVSNVVSCCVPPVVPPDPVPVPPPPPPDPPPDDDDDDDQDLVNVLCCLCPDDFDQDDPVRDTSVVSNVCCVVCSVVVVVVSVPPPVVVPDDPDPDDDDDDDDPVNVVVVVVVD

Organism: Talaromyces stipitatus (strain ATCC 10500 / CBS 375.48 / QM 6759 / NRRL 1006) (NCBI:txid441959)

Sequence (142 aa):
MSKWHKSIGTFRSPSLKDPLRPSSLPAVTIHEKRDVLVRNLLQNSAEAGDIPLDSPAVPITSLYFPDISMSQVEESILQAGNTAPGADEIPTCILKVAWLLIKDKIIQTDRSPISSWQRTRAPSGTEYGMDLYTLQSISETI

Secondary structure (DSSP, 8-state):
---GGG-----PPPP---TT-TTSPP--SHHHHHHHHIIIIISS---TTTS-TTS------PPP-PPPPHHHHHHHHHH---PPP-TT---HHHHHHHHHHHHHHHHHHHTS-GGGGS----SS-------HHHHHHHHT--